Protein AF-A0A8T1UE64-F1 (afdb_monomer)

Solvent-accessible surface area (backbone atoms only — not comparable to full-atom values): 5312 Å² total; per-residue (Å²): 84,73,27,45,59,93,43,42,47,79,82,40,66,16,67,46,52,76,68,78,39,76,52,55,58,89,76,38,98,57,27,89,47,42,34,44,42,100,62,66,80,62,74,70,47,81,42,86,52,99,89,47,81,44,80,47,59,93,65,92,76,62,82,67,53,73,58,78,82,94,80,79,87,86,79,50,83,92,76,109

pLDDT: mean 85.74, std 7.79, range [59.03, 98.06]

Structure (mmCIF, N/CA/C/O backbone):
data_AF-A0A8T1UE64-F1
#
_entry.id   AF-A0A8T1UE64-F1
#
loop_
_atom_site.group_PDB
_atom_site.id
_atom_site.type_symbol
_atom_site.label_atom_id
_atom_site.label_alt_id
_atom_site.label_comp_id
_atom_site.label_asym_id
_atom_site.label_entity_id
_atom_site.label_seq_id
_atom_site.pdbx_PDB_ins_code
_atom_site.Cartn_x
_atom_site.Cartn_y
_atom_site.Cartn_z
_atom_site.occupancy
_atom_site.B_iso_or_equiv
_atom_site.auth_seq_id
_atom_site.auth_comp_id
_atom_site.auth_asym_id
_atom_site.auth_atom_id
_atom_site.pdbx_PDB_model_num
ATOM 1 N N . MET A 1 1 ? 17.670 -3.572 -10.452 1.00 70.06 1 MET A N 1
ATOM 2 C CA . MET A 1 1 ? 16.587 -3.544 -11.466 1.00 70.06 1 MET A CA 1
ATOM 3 C C . MET A 1 1 ? 15.330 -3.067 -10.757 1.00 70.06 1 MET A C 1
ATOM 5 O O . MET A 1 1 ? 15.044 -3.617 -9.701 1.00 70.06 1 MET A O 1
ATOM 9 N N . CYS A 1 2 ? 14.668 -2.018 -11.249 1.00 78.88 2 CYS A N 1
ATOM 10 C CA . CYS A 1 2 ? 13.487 -1.425 -10.604 1.00 78.88 2 CYS A CA 1
ATOM 11 C C . CYS A 1 2 ? 12.312 -2.412 -10.526 1.00 78.88 2 CYS A C 1
ATOM 13 O O . CYS A 1 2 ? 12.286 -3.383 -11.281 1.00 78.88 2 CYS A O 1
ATOM 15 N N . VAL A 1 3 ? 11.366 -2.179 -9.610 1.00 83.06 3 VAL A N 1
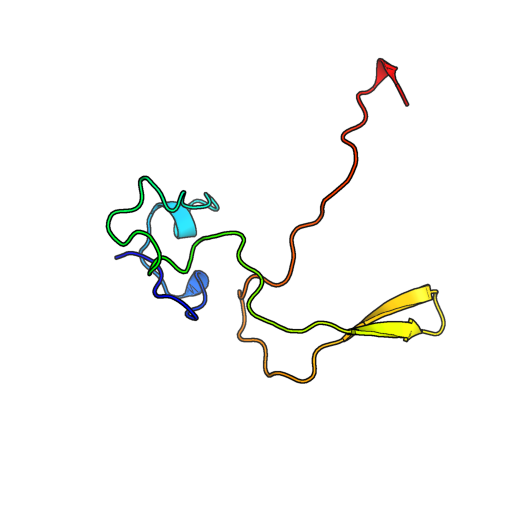ATOM 16 C CA . VAL A 1 3 ? 10.132 -2.976 -9.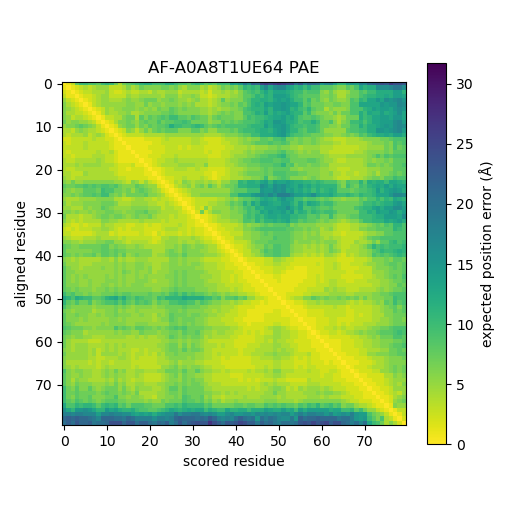523 1.00 83.06 3 VAL A CA 1
ATOM 17 C C . VAL A 1 3 ? 9.270 -2.643 -10.744 1.00 83.06 3 VAL A C 1
ATOM 19 O O . VAL A 1 3 ? 8.944 -1.468 -10.913 1.00 83.06 3 VAL A O 1
ATOM 22 N N . PRO A 1 4 ? 8.904 -3.608 -11.605 1.00 80.19 4 PRO A N 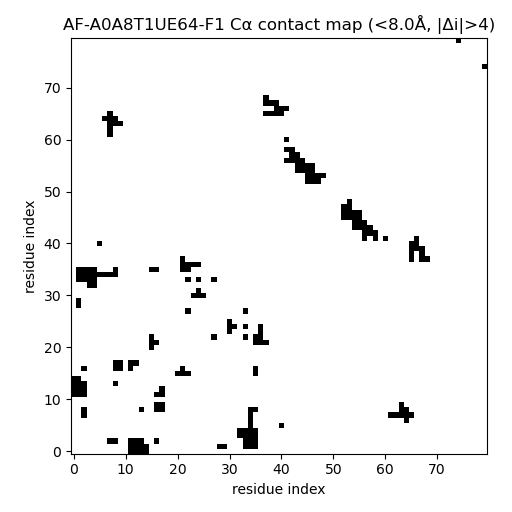1
ATOM 23 C CA . PRO A 1 4 ? 7.934 -3.360 -12.665 1.00 80.19 4 PRO A CA 1
ATOM 24 C C . PRO A 1 4 ? 6.565 -2.998 -12.091 1.00 80.19 4 PRO A C 1
ATOM 26 O O . PRO A 1 4 ? 6.167 -3.510 -11.043 1.00 80.19 4 PRO A O 1
ATOM 29 N N . LYS A 1 5 ? 5.809 -2.168 -12.806 1.00 72.94 5 LYS A N 1
ATOM 30 C CA . LYS A 1 5 ? 4.397 -1.923 -12.501 1.00 72.94 5 LYS A CA 1
ATOM 31 C C . LYS A 1 5 ? 3.647 -3.264 -12.395 1.00 72.94 5 LYS A C 1
ATOM 33 O O . LYS A 1 5 ? 3.832 -4.129 -13.249 1.00 72.94 5 LYS A O 1
ATOM 38 N N . TYR A 1 6 ? 2.843 -3.433 -11.343 1.00 72.94 6 TYR A N 1
ATOM 39 C CA . TYR A 1 6 ? 2.091 -4.659 -11.008 1.00 72.94 6 TYR A CA 1
ATOM 40 C C . TYR A 1 6 ? 2.895 -5.864 -10.497 1.00 72.94 6 TYR A C 1
ATOM 42 O O . TYR A 1 6 ? 2.311 -6.905 -10.197 1.00 72.94 6 TYR A O 1
ATOM 50 N N . ALA A 1 7 ? 4.217 -5.749 -10.356 1.00 76.44 7 ALA A N 1
ATOM 51 C CA . ALA A 1 7 ? 5.021 -6.796 -9.736 1.00 76.44 7 ALA A CA 1
ATOM 52 C C . ALA A 1 7 ? 5.166 -6.555 -8.224 1.00 76.44 7 ALA A C 1
ATOM 54 O O . ALA A 1 7 ? 5.356 -5.410 -7.802 1.00 76.44 7 ALA A O 1
ATOM 55 N N . PRO A 1 8 ? 5.144 -7.612 -7.393 1.00 73.38 8 PRO A N 1
ATOM 56 C CA . PRO A 1 8 ? 5.428 -7.460 -5.978 1.00 73.38 8 PRO A CA 1
ATOM 57 C C . PRO A 1 8 ? 6.903 -7.051 -5.772 1.00 73.38 8 PRO A C 1
ATOM 59 O O . PRO A 1 8 ? 7.798 -7.595 -6.433 1.00 73.38 8 PRO A O 1
ATOM 62 N N . PRO A 1 9 ? 7.201 -6.140 -4.826 1.00 74.25 9 PRO A N 1
ATOM 63 C CA . PRO A 1 9 ? 8.568 -5.695 -4.540 1.00 74.25 9 PRO A CA 1
ATOM 64 C C . PRO A 1 9 ? 9.502 -6.835 -4.110 1.00 74.25 9 PRO A C 1
ATOM 66 O O . PRO A 1 9 ? 10.708 -6.767 -4.359 1.00 74.25 9 PRO A O 1
ATOM 69 N N . ILE A 1 10 ? 8.940 -7.894 -3.510 1.00 74.69 10 ILE A N 1
ATOM 70 C CA . ILE A 1 10 ? 9.664 -9.005 -2.872 1.00 74.69 10 ILE A CA 1
ATOM 71 C C . ILE A 1 10 ? 10.563 -9.799 -3.830 1.00 74.69 10 ILE A C 1
ATOM 73 O O . ILE A 1 10 ? 11.564 -10.368 -3.407 1.00 74.69 10 ILE A O 1
ATOM 77 N N . THR A 1 11 ? 10.238 -9.826 -5.125 1.00 72.38 11 THR A N 1
ATOM 78 C CA . THR A 1 11 ? 11.050 -10.511 -6.144 1.00 72.38 11 THR A CA 1
ATOM 79 C C . THR A 1 11 ? 12.010 -9.570 -6.868 1.00 72.38 11 THR A C 1
ATOM 81 O O . THR A 1 11 ? 12.741 -9.994 -7.765 1.00 72.38 11 THR A O 1
ATOM 84 N N . SER A 1 12 ? 12.009 -8.279 -6.529 1.00 80.62 12 SER A N 1
ATOM 85 C CA . SER A 1 12 ? 12.824 -7.281 -7.213 1.00 80.62 12 SER A CA 1
ATOM 86 C C . SER A 1 12 ? 14.231 -7.174 -6.623 1.00 80.62 12 SER A C 1
ATOM 88 O O . SER A 1 12 ? 14.471 -7.420 -5.446 1.00 80.62 12 SER A O 1
ATOM 90 N N . ARG A 1 13 ? 15.175 -6.723 -7.454 1.00 86.12 13 ARG A N 1
ATOM 91 C CA . ARG A 1 13 ? 16.499 -6.243 -7.019 1.00 86.12 13 ARG A CA 1
ATOM 92 C C . A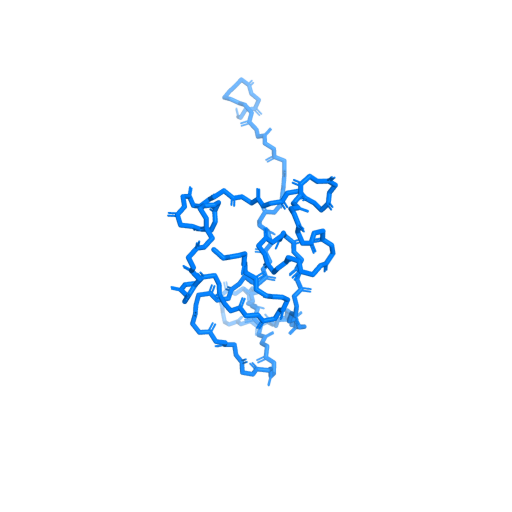RG A 1 13 ? 16.551 -4.717 -7.064 1.00 86.12 13 ARG A C 1
ATOM 94 O O . ARG A 1 13 ? 17.534 -4.140 -7.541 1.00 86.12 13 ARG A O 1
ATOM 101 N N . CYS A 1 14 ? 15.440 -4.065 -6.739 1.00 87.31 14 CYS A N 1
ATOM 102 C CA . CYS A 1 14 ? 15.367 -2.614 -6.669 1.00 87.31 14 CYS A CA 1
ATOM 103 C C . CYS A 1 14 ? 15.904 -2.195 -5.305 1.00 87.31 14 CYS A C 1
ATOM 105 O O . CYS A 1 14 ? 15.383 -2.657 -4.296 1.00 87.31 14 CYS A O 1
ATOM 107 N N . LEU A 1 15 ? 16.937 -1.347 -5.277 1.00 89.06 15 LEU A N 1
ATOM 108 C CA . LEU A 1 15 ? 17.584 -0.952 -4.024 1.00 89.06 15 LEU A CA 1
ATOM 109 C C . LEU A 1 15 ? 16.564 -0.373 -3.036 1.00 89.06 15 LEU A C 1
ATOM 111 O O . LEU A 1 15 ? 16.452 -0.875 -1.924 1.00 89.06 15 LEU A O 1
ATOM 115 N N . ASN A 1 16 ? 15.753 0.582 -3.495 1.00 88.69 16 ASN A N 1
ATOM 116 C CA . ASN A 1 16 ? 14.710 1.205 -2.685 1.00 88.69 16 ASN A CA 1
ATOM 117 C C . ASN A 1 16 ? 13.713 0.168 -2.141 1.00 88.69 16 ASN A C 1
ATOM 119 O O . ASN A 1 16 ? 13.446 0.152 -0.945 1.00 88.69 16 ASN A O 1
ATOM 123 N N . ALA A 1 17 ? 13.233 -0.759 -2.979 1.00 87.50 17 ALA A N 1
ATOM 124 C CA . ALA A 1 17 ? 12.333 -1.824 -2.530 1.00 87.50 17 ALA A CA 1
ATOM 125 C C . ALA A 1 17 ? 12.975 -2.725 -1.459 1.00 87.50 17 ALA A C 1
ATOM 127 O O . ALA A 1 17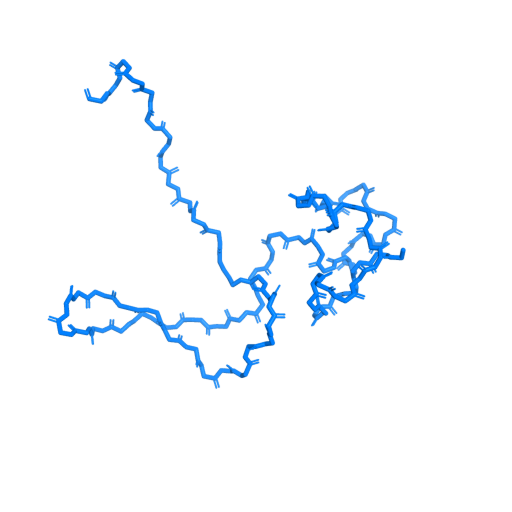 ? 12.326 -3.088 -0.483 1.00 87.50 17 ALA A O 1
ATOM 128 N N . THR A 1 18 ? 14.259 -3.071 -1.616 1.00 87.25 18 THR A N 1
ATOM 129 C CA . THR A 1 18 ? 14.983 -3.922 -0.655 1.00 87.25 18 THR A CA 1
ATOM 130 C C . THR A 1 18 ? 15.289 -3.229 0.673 1.00 87.25 18 THR A C 1
ATOM 132 O O . THR A 1 18 ? 15.526 -3.911 1.665 1.00 87.25 18 THR A O 1
ATOM 135 N N . THR A 1 19 ? 15.275 -1.895 0.709 1.00 88.56 19 THR A N 1
ATOM 136 C CA . THR A 1 19 ? 15.496 -1.084 1.917 1.00 88.56 19 THR A CA 1
ATOM 137 C C . THR A 1 19 ? 14.203 -0.487 2.472 1.00 88.56 19 THR A C 1
ATOM 139 O O . THR A 1 19 ? 14.259 0.448 3.268 1.00 88.56 19 THR A O 1
ATOM 142 N N . SER A 1 20 ? 13.038 -0.989 2.045 1.00 86.00 20 SER A N 1
ATOM 143 C CA . SER A 1 20 ? 11.717 -0.474 2.443 1.00 86.00 20 SER A CA 1
ATOM 144 C C . SER A 1 20 ? 11.551 1.032 2.200 1.00 86.00 20 SER A C 1
ATOM 146 O O . SER A 1 20 ? 10.872 1.732 2.944 1.00 86.00 20 SER A O 1
ATOM 148 N N . THR A 1 21 ? 12.203 1.549 1.162 1.00 87.69 21 THR A N 1
ATOM 149 C CA . THR A 1 21 ? 12.121 2.942 0.727 1.00 87.69 21 THR A CA 1
ATOM 150 C C . THR A 1 21 ? 11.201 3.018 -0.482 1.00 87.69 21 THR A C 1
ATOM 152 O O . THR A 1 21 ? 11.379 2.277 -1.448 1.00 87.69 21 THR A O 1
ATOM 155 N N . ILE A 1 22 ? 10.226 3.921 -0.463 1.00 86.56 22 ILE A N 1
ATOM 156 C CA . ILE A 1 22 ? 9.340 4.143 -1.607 1.00 86.56 22 ILE A CA 1
ATOM 157 C C . ILE A 1 22 ? 10.040 5.013 -2.655 1.00 86.56 22 ILE A C 1
ATOM 159 O O . ILE A 1 22 ? 10.854 5.878 -2.335 1.00 86.56 22 ILE A O 1
ATOM 163 N N . SER A 1 23 ? 9.792 4.723 -3.929 1.00 86.56 23 SER A N 1
ATOM 164 C CA . SER A 1 23 ? 10.312 5.499 -5.049 1.00 86.56 23 SER A CA 1
ATOM 165 C C . SER A 1 23 ? 9.369 6.648 -5.386 1.00 86.56 23 SER A C 1
ATOM 167 O O . SER A 1 23 ? 8.162 6.457 -5.472 1.00 86.56 23 SER A O 1
ATOM 169 N N . ASP A 1 24 ? 9.950 7.814 -5.638 1.00 81.94 24 ASP A N 1
ATOM 170 C CA . ASP A 1 24 ? 9.275 8.967 -6.231 1.00 81.94 24 ASP A CA 1
ATOM 171 C C . ASP A 1 24 ? 9.174 8.770 -7.757 1.00 81.94 24 ASP A C 1
ATOM 173 O O . ASP A 1 24 ? 10.126 8.284 -8.385 1.00 81.94 24 ASP A O 1
ATOM 177 N N . ASP A 1 25 ? 8.030 9.098 -8.358 1.00 75.19 25 ASP A N 1
ATOM 178 C CA . ASP A 1 25 ? 7.798 8.971 -9.801 1.00 75.19 25 ASP A CA 1
ATOM 179 C C . ASP A 1 25 ? 8.559 10.02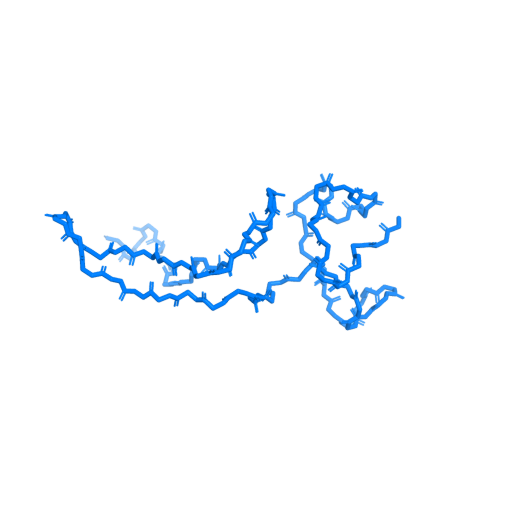2 -10.623 1.00 75.19 25 ASP A C 1
ATOM 181 O O . ASP A 1 25 ? 8.817 9.791 -11.804 1.00 75.19 25 ASP A O 1
ATOM 185 N N . THR A 1 26 ? 9.016 11.105 -9.991 1.00 75.06 26 THR A N 1
ATOM 186 C CA . THR A 1 26 ? 9.814 12.167 -10.622 1.00 75.06 26 THR A CA 1
ATOM 187 C C . THR A 1 26 ? 11.307 11.853 -10.717 1.00 75.06 26 THR A C 1
ATOM 189 O O . THR A 1 26 ? 12.006 12.440 -11.541 1.00 75.06 26 THR A O 1
ATOM 192 N N . ASN A 1 27 ? 11.816 10.937 -9.885 1.00 75.06 27 ASN A N 1
ATOM 193 C CA . ASN A 1 27 ? 13.259 10.684 -9.751 1.00 75.06 27 ASN A CA 1
ATOM 194 C C . ASN A 1 27 ? 13.642 9.201 -9.903 1.00 75.06 27 ASN A C 1
ATOM 196 O O . ASN A 1 27 ? 14.811 8.819 -9.802 1.00 75.06 27 ASN A O 1
ATOM 200 N N . CYS A 1 28 ? 12.667 8.321 -10.139 1.00 83.56 28 CYS A N 1
ATOM 201 C CA . CYS A 1 28 ? 12.958 6.936 -10.472 1.00 83.56 28 CYS A CA 1
ATOM 202 C C . CYS A 1 28 ? 13.396 6.825 -11.936 1.00 83.56 28 CYS A C 1
ATOM 204 O O . CYS A 1 28 ? 12.699 7.281 -12.830 1.00 83.56 28 CYS A O 1
ATOM 206 N N . SER A 1 29 ? 14.488 6.104 -12.205 1.00 83.50 29 SER A N 1
ATOM 207 C CA . SER A 1 29 ? 14.962 5.820 -13.578 1.00 83.50 29 SER A CA 1
ATOM 208 C C . SER A 1 29 ? 13.944 5.147 -14.518 1.00 83.50 29 SER A C 1
ATOM 210 O O . SER A 1 29 ? 14.183 5.081 -15.719 1.00 83.50 29 SER A O 1
ATOM 212 N N . VAL A 1 30 ? 12.843 4.607 -13.981 1.00 83.56 30 VAL A N 1
ATOM 213 C CA . VAL A 1 30 ? 11.734 4.027 -14.759 1.00 83.56 30 VAL A CA 1
ATOM 214 C C . VAL A 1 30 ? 10.410 4.777 -14.546 1.00 83.56 30 VAL A C 1
ATOM 216 O O . VAL A 1 30 ? 9.369 4.293 -14.980 1.00 83.56 30 VAL A O 1
ATOM 219 N N . GLU A 1 31 ? 10.451 5.934 -13.877 1.00 81.12 31 GLU A N 1
ATOM 220 C CA . GLU A 1 31 ? 9.347 6.890 -13.706 1.00 81.12 31 GLU A CA 1
ATOM 221 C C . GLU A 1 31 ? 8.013 6.200 -13.341 1.00 81.12 31 GLU A C 1
ATOM 223 O O . GLU A 1 31 ? 7.950 5.403 -12.399 1.00 81.12 31 GLU A O 1
ATOM 228 N N . LEU A 1 32 ? 6.957 6.441 -14.126 1.00 77.44 32 LEU A N 1
ATOM 229 C CA . LEU A 1 32 ? 5.600 5.897 -13.968 1.00 77.44 32 LEU A CA 1
ATOM 230 C C . LEU A 1 32 ? 5.488 4.374 -14.165 1.00 77.44 32 LEU A C 1
ATOM 232 O O . LEU A 1 32 ? 4.427 3.788 -13.918 1.00 77.44 32 LEU A O 1
ATOM 236 N N . ALA A 1 33 ? 6.546 3.721 -14.650 1.00 81.81 33 ALA A N 1
ATOM 237 C CA . ALA A 1 33 ? 6.617 2.267 -14.752 1.00 81.81 33 ALA A CA 1
ATOM 238 C C . ALA A 1 33 ? 7.159 1.612 -13.468 1.00 81.81 33 ALA A C 1
ATOM 240 O O . ALA A 1 33 ? 7.192 0.380 -13.390 1.00 81.81 33 ALA A O 1
ATOM 241 N N . CYS A 1 34 ? 7.567 2.399 -12.464 1.00 85.31 34 CYS A N 1
ATOM 242 C CA . CYS A 1 34 ? 8.002 1.879 -11.173 1.00 85.31 34 CYS A CA 1
ATOM 243 C C . CYS A 1 34 ? 6.808 1.379 -10.349 1.00 85.31 34 CYS A C 1
ATOM 245 O O . CYS A 1 34 ? 5.921 2.141 -9.983 1.00 85.31 34 CYS A O 1
ATOM 247 N N . GLY A 1 35 ? 6.811 0.096 -9.995 1.00 83.12 35 GLY A N 1
ATOM 248 C CA . GLY A 1 35 ? 5.841 -0.499 -9.072 1.00 83.12 35 GLY A CA 1
ATOM 249 C C . GLY A 1 35 ? 6.140 -0.246 -7.589 1.00 83.12 35 GLY A C 1
ATOM 250 O O . GLY A 1 35 ? 5.338 -0.627 -6.746 1.00 83.12 35 GLY A O 1
ATOM 251 N N . ASN A 1 36 ? 7.275 0.379 -7.252 1.00 87.00 36 ASN A N 1
ATOM 252 C CA . ASN A 1 36 ? 7.683 0.669 -5.872 1.00 87.00 36 ASN A CA 1
ATOM 253 C C . ASN A 1 36 ? 7.145 2.029 -5.391 1.00 87.00 36 ASN A C 1
ATOM 255 O O . ASN A 1 36 ? 7.916 2.892 -4.982 1.00 87.00 36 ASN A O 1
ATOM 259 N N . GLN A 1 37 ? 5.838 2.240 -5.516 1.00 84.00 37 GLN A N 1
ATOM 260 C CA . GLN A 1 37 ? 5.147 3.498 -5.217 1.00 84.00 37 GLN A CA 1
ATOM 261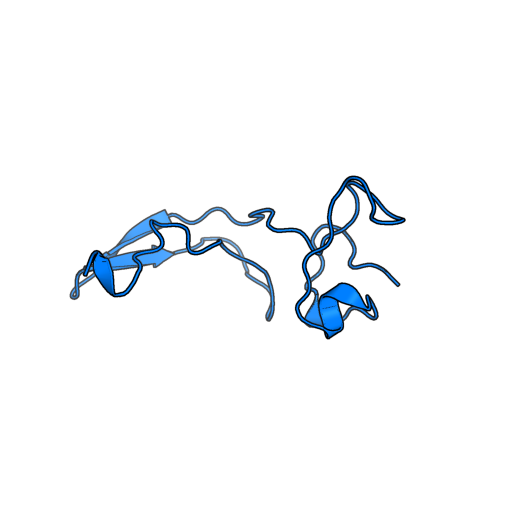 C C . GLN A 1 37 ? 3.940 3.218 -4.313 1.00 84.00 37 GLN A C 1
ATOM 263 O O . GLN A 1 37 ? 3.408 2.105 -4.337 1.00 84.00 37 GLN A O 1
ATOM 268 N N . PHE A 1 38 ? 3.458 4.220 -3.572 1.00 81.44 38 PHE A N 1
ATOM 269 C CA . PHE A 1 38 ? 2.194 4.145 -2.820 1.00 81.44 38 PHE A CA 1
ATOM 270 C C . PHE A 1 38 ? 0.973 4.248 -3.750 1.00 81.44 38 PHE A C 1
ATOM 272 O O . PHE A 1 38 ? 0.118 5.117 -3.621 1.00 81.44 38 PHE A O 1
ATOM 279 N N . CYS A 1 39 ? 0.900 3.362 -4.738 1.00 79.62 39 CYS A N 1
ATOM 280 C CA . CYS A 1 39 ? -0.212 3.286 -5.670 1.00 79.62 39 CYS A CA 1
ATOM 281 C C . CYS A 1 39 ? -1.041 2.045 -5.342 1.00 79.62 39 CYS A C 1
ATOM 283 O O . CYS A 1 39 ? -0.578 0.918 -5.535 1.00 79.62 39 CYS A O 1
ATOM 285 N N . THR A 1 40 ? -2.261 2.245 -4.844 1.00 80.31 40 THR A N 1
ATOM 286 C CA . THR A 1 40 ? -3.215 1.153 -4.635 1.00 80.31 40 THR A CA 1
ATOM 287 C C . THR A 1 40 ? -3.596 0.544 -5.982 1.00 80.31 40 THR A C 1
ATOM 289 O O . THR A 1 40 ? -4.098 1.225 -6.873 1.00 80.31 40 THR A O 1
ATOM 292 N N . GLN A 1 41 ? -3.343 -0.756 -6.126 1.00 82.94 41 GLN A N 1
ATOM 293 C CA . GLN A 1 41 ? -3.607 -1.517 -7.353 1.00 82.94 41 GLN A CA 1
ATOM 294 C C . GLN A 1 41 ? -4.797 -2.474 -7.217 1.00 82.94 41 GLN A C 1
ATOM 296 O O . GLN A 1 41 ? -5.192 -3.088 -8.203 1.00 82.94 41 GLN A O 1
ATOM 301 N N . TYR A 1 42 ? -5.361 -2.593 -6.013 1.00 88.19 42 TYR A N 1
ATOM 302 C CA . TYR A 1 42 ? -6.421 -3.540 -5.688 1.00 88.19 42 TYR A CA 1
ATOM 303 C C . TYR A 1 42 ? -7.651 -2.795 -5.188 1.00 88.19 42 TYR A C 1
ATOM 305 O O . TYR A 1 42 ? -7.540 -1.881 -4.370 1.00 88.19 42 TYR A O 1
ATOM 313 N N . SER A 1 43 ? -8.823 -3.198 -5.671 1.00 90.94 43 SER A N 1
ATOM 314 C CA . SER A 1 43 ? -10.088 -2.691 -5.149 1.00 90.94 43 SER A CA 1
ATOM 315 C C . SER A 1 43 ? -10.418 -3.419 -3.850 1.00 90.94 43 SER A C 1
ATOM 317 O O . SER A 1 43 ? -10.413 -4.651 -3.800 1.00 90.94 43 SER A O 1
ATOM 319 N N . VAL A 1 44 ? -10.656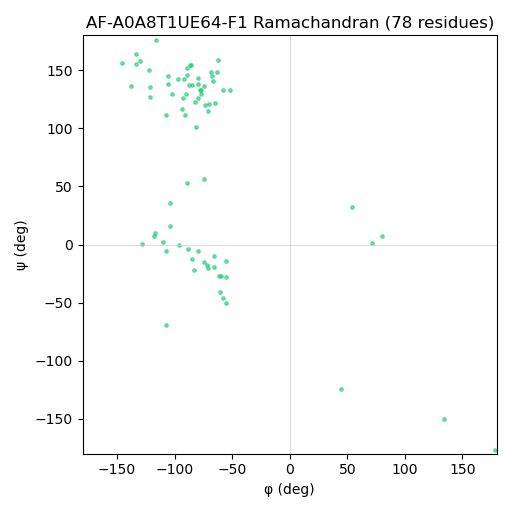 -2.653 -2.789 1.00 92.69 44 VAL A N 1
ATOM 320 C CA . VAL A 1 44 ? -10.954 -3.177 -1.458 1.00 92.69 44 VAL A CA 1
ATOM 321 C C . VAL A 1 44 ? -12.311 -2.650 -1.019 1.00 92.69 44 VAL A C 1
ATOM 323 O O . VAL A 1 44 ? -12.530 -1.440 -0.998 1.00 92.69 44 VAL A O 1
ATOM 326 N N . ASP A 1 45 ? -13.191 -3.564 -0.630 1.00 94.81 45 ASP A N 1
ATOM 327 C CA . ASP A 1 45 ? -14.498 -3.254 -0.066 1.00 94.81 45 ASP A CA 1
ATOM 328 C C . ASP A 1 45 ? -14.440 -3.301 1.461 1.00 94.81 45 ASP A C 1
ATOM 330 O O . ASP A 1 45 ? -13.796 -4.172 2.057 1.00 94.81 45 ASP A O 1
ATOM 334 N N . ILE A 1 46 ? -15.159 -2.385 2.108 1.00 95.69 46 ILE A N 1
ATOM 335 C CA . ILE A 1 46 ? -15.349 -2.407 3.558 1.00 95.69 46 ILE A CA 1
ATOM 336 C C . ILE A 1 46 ? -16.626 -3.173 3.883 1.00 95.69 46 ILE A C 1
ATOM 338 O O . ILE A 1 46 ? -17.707 -2.854 3.388 1.00 95.69 46 ILE A O 1
ATOM 342 N N . ILE A 1 47 ? -16.504 -4.175 4.748 1.00 97.25 47 ILE A N 1
ATOM 343 C CA . ILE A 1 47 ? -17.604 -5.047 5.157 1.00 97.25 47 ILE A CA 1
ATOM 344 C C . ILE A 1 47 ? -17.813 -5.011 6.667 1.00 97.25 47 ILE A C 1
ATOM 346 O O . ILE A 1 47 ? -16.875 -4.860 7.451 1.00 97.25 47 ILE A O 1
ATOM 350 N N . GLN A 1 48 ? -19.060 -5.213 7.089 1.00 98.06 48 GLN A N 1
ATOM 351 C CA . GLN A 1 48 ? -19.387 -5.414 8.494 1.00 98.06 48 GLN A CA 1
ATOM 352 C C . GLN A 1 48 ? -19.028 -6.843 8.921 1.00 98.06 48 GLN A C 1
ATOM 354 O O . GLN A 1 48 ? -19.451 -7.824 8.310 1.00 98.06 48 GLN A O 1
ATOM 359 N N . THR A 1 49 ? -18.294 -6.964 10.020 1.00 97.06 49 THR A N 1
ATOM 360 C CA . THR A 1 49 ? -17.948 -8.228 10.678 1.00 97.06 49 THR A CA 1
ATOM 361 C C . THR A 1 49 ? -18.566 -8.287 12.079 1.00 97.06 49 THR A C 1
ATOM 363 O O . THR A 1 49 ? -19.161 -7.321 12.565 1.00 97.06 49 THR A O 1
ATOM 366 N N . ARG A 1 50 ? -18.407 -9.425 12.768 1.00 97.25 50 ARG A N 1
ATOM 367 C CA . ARG A 1 50 ? -18.891 -9.602 14.150 1.00 97.25 50 ARG A CA 1
ATOM 368 C C . ARG A 1 50 ? -18.186 -8.705 15.173 1.00 97.25 50 ARG A C 1
ATOM 370 O O . ARG A 1 50 ? -18.715 -8.534 16.263 1.00 97.25 50 ARG A O 1
ATOM 377 N N . ILE A 1 51 ? -17.009 -8.174 14.840 1.00 96.62 51 ILE A N 1
ATOM 378 C CA . ILE A 1 51 ? -16.154 -7.403 15.758 1.00 96.62 51 ILE A CA 1
ATOM 379 C C . ILE A 1 51 ? -15.932 -5.952 15.304 1.00 96.62 51 ILE A C 1
ATOM 381 O O . ILE A 1 51 ? -15.125 -5.249 15.900 1.00 96.62 51 ILE A O 1
ATOM 385 N N . GLY A 1 52 ? -16.628 -5.497 14.258 1.00 96.88 52 GLY A N 1
ATOM 386 C CA . GLY A 1 52 ? -16.446 -4.165 13.676 1.00 96.88 52 GLY A CA 1
ATOM 387 C C . GLY A 1 52 ? -16.360 -4.214 12.155 1.00 96.88 52 GLY A C 1
ATOM 388 O O . GLY A 1 52 ? -16.942 -5.100 11.532 1.00 96.88 52 GLY A O 1
ATOM 389 N N . LEU A 1 53 ? -15.625 -3.281 11.557 1.00 96.94 53 LEU A N 1
ATOM 390 C CA . LEU A 1 53 ? -15.403 -3.223 10.112 1.00 96.94 53 LEU A CA 1
ATOM 391 C C . LEU A 1 53 ? -14.169 -4.038 9.710 1.00 96.94 53 LEU A C 1
ATOM 393 O O . LEU A 1 53 ? -13.190 -4.108 10.448 1.00 96.94 53 LEU A O 1
ATOM 397 N N . GLY A 1 54 ? -14.225 -4.650 8.532 1.00 95.25 54 GLY A N 1
ATOM 398 C CA . GLY A 1 54 ? -13.106 -5.344 7.905 1.00 95.25 54 GLY A CA 1
ATOM 399 C C . GLY A 1 54 ? -12.969 -4.950 6.440 1.00 95.25 54 GLY A C 1
ATOM 400 O O . GLY A 1 54 ? -13.893 -4.397 5.852 1.00 95.25 54 GLY A O 1
ATOM 401 N N . ALA A 1 55 ? -11.815 -5.256 5.860 1.00 93.25 55 ALA A N 1
ATOM 402 C CA . ALA A 1 55 ? -11.524 -5.060 4.447 1.00 93.25 55 ALA A CA 1
ATOM 403 C C . ALA A 1 55 ? -11.542 -6.409 3.714 1.00 93.25 55 ALA A C 1
ATOM 405 O O . ALA A 1 55 ? -11.024 -7.404 4.225 1.00 93.25 55 ALA A O 1
ATOM 406 N N . THR A 1 56 ? -12.121 -6.448 2.517 1.00 94.94 56 THR A N 1
ATOM 407 C CA . THR A 1 56 ? -12.107 -7.619 1.632 1.00 94.94 56 THR A CA 1
ATOM 408 C C . THR A 1 56 ? -11.741 -7.217 0.207 1.00 94.94 56 THR A C 1
ATOM 410 O O . THR A 1 56 ? -11.913 -6.067 -0.180 1.00 94.94 56 THR A O 1
ATOM 413 N N . CYS A 1 57 ? -11.208 -8.153 -0.570 1.00 94.44 57 CYS A N 1
ATOM 414 C CA . CYS A 1 57 ? -10.831 -7.951 -1.963 1.00 94.44 57 CYS A CA 1
ATOM 415 C C . CYS A 1 57 ? -11.258 -9.187 -2.755 1.00 94.44 57 CYS A C 1
ATOM 417 O O . CYS A 1 57 ? -11.063 -10.313 -2.293 1.00 94.44 57 CYS A O 1
ATOM 419 N N . ASN A 1 58 ? -11.845 -8.974 -3.932 1.00 93.69 58 ASN A N 1
ATOM 420 C CA . ASN A 1 58 ? -12.268 -10.061 -4.817 1.00 93.69 58 ASN A CA 1
ATOM 421 C C . ASN A 1 58 ? -11.126 -10.572 -5.715 1.00 93.69 58 ASN A C 1
ATOM 423 O O . ASN A 1 58 ? -11.259 -11.629 -6.333 1.00 93.69 58 ASN A O 1
ATOM 427 N N . ASP A 1 59 ? -10.011 -9.841 -5.776 1.00 91.31 59 ASP A N 1
ATOM 428 C CA . ASP A 1 59 ? -8.849 -10.184 -6.589 1.00 91.31 59 ASP A CA 1
ATOM 429 C C . ASP A 1 59 ? -7.852 -11.066 -5.824 1.00 91.31 59 ASP A C 1
ATOM 431 O O . ASP A 1 59 ? -7.705 -10.994 -4.601 1.00 91.31 59 ASP A O 1
ATOM 435 N N . TRP A 1 60 ? -7.105 -11.885 -6.566 1.00 90.69 60 TRP A N 1
ATOM 436 C CA . TRP A 1 60 ? -5.965 -12.610 -6.013 1.00 90.69 60 TRP A CA 1
ATOM 437 C C . TRP A 1 60 ? -4.824 -11.636 -5.730 1.00 90.69 60 TRP A C 1
ATOM 439 O O . TRP A 1 60 ? -4.226 -11.079 -6.650 1.00 90.69 60 TRP A O 1
ATOM 449 N N . ILE A 1 61 ? -4.490 -11.477 -4.452 1.00 88.19 61 ILE A N 1
ATOM 450 C CA . ILE A 1 61 ? -3.403 -10.606 -4.013 1.00 88.19 61 ILE A CA 1
ATOM 451 C C . ILE A 1 61 ? -2.117 -11.439 -3.875 1.00 88.19 61 ILE A C 1
ATOM 453 O O . ILE A 1 61 ? -2.060 -12.346 -3.037 1.00 88.19 61 ILE A O 1
ATOM 457 N N . PRO A 1 62 ? -1.063 -11.158 -4.662 1.00 85.88 62 PRO A N 1
ATOM 458 C CA . PRO A 1 62 ? 0.213 -11.835 -4.518 1.00 85.88 62 PRO A CA 1
ATOM 459 C C . PRO A 1 62 ? 0.898 -11.447 -3.202 1.00 85.88 62 PRO A C 1
ATOM 461 O O . PRO A 1 62 ? 0.787 -10.324 -2.708 1.00 85.88 62 PRO A O 1
ATOM 464 N N . MET A 1 63 ? 1.657 -12.387 -2.640 1.00 85.19 63 MET A N 1
ATOM 465 C CA . MET A 1 63 ? 2.401 -12.161 -1.403 1.00 85.19 63 MET A CA 1
ATOM 466 C C . MET A 1 63 ? 3.373 -10.980 -1.546 1.00 85.19 63 MET A C 1
ATOM 468 O O . MET A 1 63 ? 4.134 -10.899 -2.511 1.00 85.19 63 MET A O 1
ATOM 472 N N . GLY A 1 64 ? 3.365 -10.085 -0.557 1.00 81.19 64 GLY A N 1
ATOM 473 C CA . GLY A 1 64 ? 4.217 -8.895 -0.538 1.00 81.19 64 GLY A CA 1
ATOM 474 C C . GLY A 1 64 ? 3.701 -7.731 -1.387 1.00 81.19 64 GLY A C 1
ATOM 475 O O . GLY A 1 64 ? 4.426 -6.753 -1.545 1.00 81.19 64 GLY A O 1
ATOM 476 N N . ALA A 1 65 ? 2.487 -7.811 -1.938 1.00 84.00 65 ALA A N 1
ATOM 477 C CA . ALA A 1 65 ? 1.858 -6.681 -2.610 1.00 84.00 65 ALA A CA 1
ATOM 478 C C . ALA A 1 65 ? 1.506 -5.551 -1.630 1.00 84.00 65 ALA A C 1
ATOM 480 O O . ALA A 1 65 ? 1.094 -5.790 -0.495 1.00 84.00 65 ALA A O 1
ATOM 481 N N . PHE A 1 66 ? 1.627 -4.314 -2.108 1.00 84.69 66 PHE A N 1
ATOM 482 C CA . PHE A 1 66 ? 1.098 -3.140 -1.426 1.00 84.69 66 PHE A CA 1
ATOM 483 C C . PHE A 1 66 ? -0.422 -3.050 -1.633 1.00 84.69 66 PHE A C 1
ATOM 485 O O . PHE A 1 66 ? -0.890 -3.189 -2.765 1.00 84.69 66 PHE A O 1
ATOM 492 N N . ILE A 1 67 ? -1.181 -2.818 -0.554 1.00 88.25 67 ILE A N 1
ATOM 493 C CA . ILE A 1 67 ? -2.653 -2.743 -0.592 1.00 88.25 67 ILE A CA 1
ATOM 494 C C . ILE A 1 67 ? -3.121 -1.295 -0.423 1.00 88.25 67 ILE A C 1
ATOM 496 O O . ILE A 1 67 ? -3.597 -0.679 -1.375 1.00 88.25 67 ILE A O 1
ATOM 500 N N . PHE A 1 68 ? -2.952 -0.734 0.771 1.00 87.81 68 PHE A N 1
ATOM 501 C CA . PHE A 1 68 ? -3.295 0.648 1.092 1.00 87.81 68 PHE A CA 1
ATOM 502 C C . PHE A 1 68 ? -2.306 1.221 2.105 1.00 87.81 68 PHE A C 1
ATOM 504 O O . PHE A 1 68 ? -1.661 0.489 2.858 1.00 87.81 68 PHE A O 1
ATOM 511 N N . GLU A 1 69 ?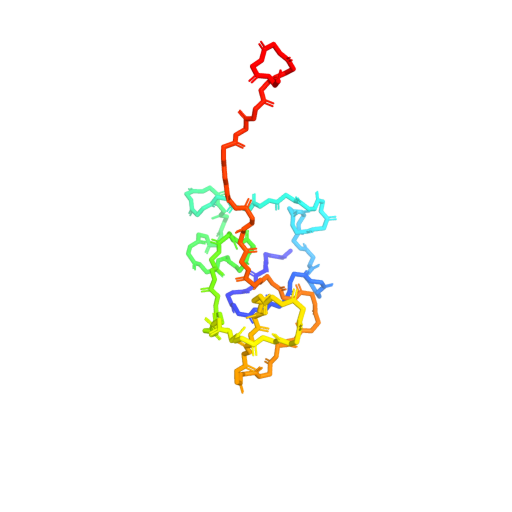 -2.202 2.544 2.109 1.00 87.31 69 GLU A N 1
ATOM 512 C CA . GLU A 1 69 ? -1.456 3.300 3.105 1.00 87.31 69 GLU A CA 1
ATOM 513 C C . GLU A 1 69 ? -2.349 3.553 4.324 1.00 87.31 69 GLU A C 1
ATOM 515 O O . GLU A 1 69 ? -3.530 3.881 4.185 1.00 87.31 69 GLU A O 1
ATOM 520 N N . TYR A 1 70 ? -1.792 3.395 5.525 1.00 88.94 70 TYR A N 1
ATOM 521 C CA . TYR A 1 70 ? -2.466 3.845 6.736 1.00 88.94 70 TYR A CA 1
ATOM 522 C C . TYR A 1 70 ? -2.231 5.346 6.896 1.00 88.94 70 TYR A C 1
ATOM 524 O O . TYR A 1 70 ? -1.155 5.769 7.316 1.00 88.94 70 TYR A O 1
ATOM 532 N N . VAL A 1 71 ? -3.238 6.135 6.534 1.00 90.50 71 VAL A N 1
ATOM 533 C CA . VAL A 1 71 ? -3.209 7.597 6.613 1.00 90.50 71 VAL A CA 1
ATOM 534 C C . VAL A 1 71 ? -4.070 8.088 7.772 1.00 90.50 71 VAL A C 1
ATOM 536 O O . VAL A 1 71 ? -5.114 7.512 8.078 1.00 90.50 71 VAL A O 1
ATOM 539 N N . GLY A 1 72 ? -3.636 9.165 8.415 1.00 93.50 72 GLY A N 1
ATOM 540 C CA . GLY A 1 72 ? -4.324 9.766 9.550 1.00 93.50 72 GLY A CA 1
ATOM 541 C C . GLY A 1 72 ? -3.550 10.956 10.099 1.00 93.50 72 GLY A C 1
ATOM 542 O O . GLY A 1 72 ? -2.519 11.348 9.551 1.00 93.50 72 GLY A O 1
ATOM 543 N N . GLU A 1 73 ? -4.058 11.532 11.181 1.00 94.44 73 GLU A N 1
ATOM 544 C CA . GLU A 1 73 ? -3.378 12.611 11.890 1.00 94.44 73 GLU A CA 1
ATOM 545 C C . GLU A 1 73 ? -2.201 12.050 12.696 1.00 94.44 73 GLU A C 1
ATOM 547 O O . GLU A 1 73 ? -2.308 11.009 13.349 1.00 94.44 73 GLU A O 1
ATOM 552 N N . ILE A 1 74 ? -1.062 12.741 12.634 1.00 93.00 74 ILE A N 1
ATOM 553 C CA . ILE A 1 74 ? 0.089 12.459 13.490 1.00 93.00 74 ILE A CA 1
ATOM 554 C C . ILE A 1 74 ? -0.079 13.328 14.730 1.00 93.00 74 ILE A C 1
ATOM 556 O O . ILE A 1 74 ? 0.021 14.547 14.634 1.00 93.00 74 ILE A O 1
ATOM 560 N N . LEU A 1 75 ? -0.347 12.694 15.870 1.00 93.12 75 LEU A N 1
ATOM 561 C CA . LEU A 1 75 ? -0.457 13.376 17.155 1.00 93.12 75 LEU A CA 1
ATOM 562 C C . LEU A 1 75 ? 0.916 13.423 17.822 1.00 93.12 75 LEU A C 1
ATOM 564 O O . LEU A 1 75 ? 1.588 12.393 17.941 1.00 93.12 75 LEU A O 1
ATOM 568 N N . PHE A 1 76 ? 1.330 14.608 18.259 1.00 92.88 76 PHE A N 1
ATOM 569 C CA . PHE A 1 76 ? 2.524 14.762 19.083 1.00 92.88 76 PHE A CA 1
ATOM 570 C C . PHE A 1 76 ? 2.172 14.556 20.558 1.00 92.88 76 PHE A C 1
ATOM 572 O O . PHE A 1 76 ? 1.036 14.767 20.966 1.00 92.88 76 PHE A O 1
ATOM 579 N N . GLU A 1 77 ? 3.145 14.139 21.372 1.00 90.44 77 GLU A N 1
ATOM 580 C CA . GLU A 1 77 ? 2.930 13.835 22.800 1.00 90.44 77 GLU A CA 1
ATOM 581 C C . GLU A 1 77 ? 2.316 15.012 23.581 1.00 90.44 77 GLU A C 1
ATOM 583 O O . GLU A 1 77 ? 1.575 14.806 24.534 1.00 90.44 77 GLU A O 1
ATOM 588 N N . GLU A 1 78 ? 2.572 16.245 23.144 1.00 88.75 78 GLU A N 1
ATOM 589 C CA . GLU A 1 78 ? 2.023 17.469 23.740 1.00 88.75 78 GLU A CA 1
ATOM 590 C C . GLU A 1 78 ? 0.533 17.703 23.415 1.00 88.75 78 GLU A C 1
ATOM 592 O O . GLU A 1 78 ? -0.119 18.517 24.068 1.00 88.75 78 GLU A O 1
ATOM 597 N N . GLU A 1 79 ? -0.007 16.999 22.418 1.00 72.88 79 GLU A N 1
ATOM 598 C CA . GLU A 1 79 ? -1.375 17.132 21.894 1.00 72.88 79 GLU A CA 1
ATOM 599 C C . GLU A 1 79 ? -2.269 15.922 22.240 1.00 72.88 79 GLU A C 1
ATOM 601 O O . GLU A 1 79 ? -3.427 15.881 21.815 1.00 72.88 79 GLU A O 1
ATOM 606 N N . ALA A 1 80 ? -1.737 14.940 22.983 1.00 59.03 80 ALA A N 1
ATOM 607 C CA . ALA A 1 80 ? -2.393 13.673 23.330 1.00 59.03 80 ALA A CA 1
ATOM 608 C C . ALA A 1 80 ? -3.168 13.700 24.661 1.00 59.03 80 ALA A C 1
ATOM 610 O O . ALA A 1 80 ? -2.734 14.380 25.619 1.00 59.03 80 ALA A O 1
#

InterPro domains:
  IPR046341 SET domain superfamily [G3DSA:2.170.270.10] (5-80)
  IPR046341 SET domain superfamily [SSF82199] (13-80)

Secondary structure (DSSP, 8-state):
-PPBTTS-GGG---HHHHTTPPPPTTTSTTGGGBS-SS---S--EEEEETTEEEEE-SS-PPTT------------GGG-

Nearest PDB structures (foldseek):
  5l6l-assembly1_A  TM=4.289E-01  e=8.981E+00  Caulobacter vibrioides CB15
  5l6m-assembly2_I  TM=3.995E-01  e=6.442E+00  Caulobacter vibrioides CB15

Foldseek 3Di:
DAAFAPHALVPDPHPCSVVVHADDLVPDPCRPRGNRHQDAPFDWDWDADPVGIDIDGPDDDDPRHRHHDDDDDDDDPVRD

Sequence (80 aa):
MCVPKYAPPITSRCLNATTSTISDDTNCSVELACGNQFCTQYSVDIIQTRIGLGATCNDWIPMGAFIFEYVGEILFEEEA

Radius of gyration: 15.91 Å; Cα contacts (8 Å, |Δi|>4): 110; chains: 1; bounding box: 37×30×38 Å

Organism: NCBI:txid29920

Mean predicted aligned error: 6.12 Å